Protein AF-A0A7S0M788-F1 (afdb_monomer_lite)

Radius of gyration: 26.78 Å; chains: 1; bounding box: 67×69×50 Å

Secondary structure (DSSP, 8-state):
---------TTT--SS-----------TT-----TT--TTTTSGGGGSSS-GGGG-BTTBPPPGGGG-S--S--------S----S--------PPP----------

Organism: NCBI:txid233186

Foldseek 3Di:
DPDDDDDPCVVVDDPDDDDDDDDWDFWPQNAAADPVGEAQRPVSCVVDPADSCCSPHPPGHHNPSRPTDPPDDDDDDDDDPDDDPDDDDDDDDDDPDDPPPPDDDDD

Sequence (107 aa):
MFLRRALDVTSHAKPGTNHLAVLVRPPDHYGKIPPTGGQGGDHNLAMDVTAQFLEGWDWIIPIADRSTGMWGDVSLRRTGPIRLSDPFAITYYDPPASSSSSSSSSS

pLDDT: mean 88.77, std 10.94, range [43.22, 96.19]

InterPro domains:
  IPR008979 Galactose-binding-like domain superfamily [SSF49785] (1-79)
  IPR043534 Exo-beta-D-glucosaminidase/Endo-beta-mannosidase [PTHR43536] (1-94)

Structure (mmCIF, N/CA/C/O backbone):
data_AF-A0A7S0M788-F1
#
_entry.id   AF-A0A7S0M788-F1
#
loop_
_atom_site.group_PDB
_atom_site.id
_atom_site.type_symbol
_atom_site.label_atom_id
_atom_site.label_alt_id
_atom_site.label_comp_id
_atom_site.label_asym_id
_atom_site.label_entity_id
_atom_site.label_seq_id
_atom_site.pdbx_PDB_ins_code
_atom_site.Cartn_x
_atom_site.Cartn_y
_atom_site.Cartn_z
_atom_site.occupancy
_atom_site.B_iso_or_equiv
_atom_site.auth_seq_id
_atom_site.auth_comp_id
_atom_site.auth_asym_id
_atom_site.auth_atom_id
_atom_site.pdbx_PDB_model_num
ATOM 1 N N . MET A 1 1 ? -0.279 2.937 -3.458 1.00 89.12 1 MET A N 1
ATOM 2 C CA . MET A 1 1 ? 0.814 2.307 -2.682 1.00 89.12 1 MET A CA 1
ATOM 3 C C . MET A 1 1 ? 1.226 3.107 -1.440 1.00 89.12 1 MET A C 1
ATOM 5 O O . MET A 1 1 ? 1.235 2.530 -0.365 1.00 89.12 1 MET A O 1
ATOM 9 N N . PHE A 1 2 ? 1.518 4.410 -1.538 1.00 92.94 2 PHE A N 1
ATOM 10 C CA . PHE A 1 2 ? 2.255 5.167 -0.498 1.00 92.94 2 PHE A CA 1
ATOM 11 C C . PHE A 1 2 ? 1.430 5.839 0.614 1.00 92.94 2 PHE A C 1
ATOM 13 O O . PHE A 1 2 ? 1.984 6.531 1.464 1.00 92.94 2 PHE A O 1
ATOM 20 N N . LEU A 1 3 ? 0.108 5.665 0.626 1.00 91.81 3 LEU A N 1
ATOM 21 C CA . LEU A 1 3 ? -0.755 6.272 1.639 1.00 91.81 3 LEU A CA 1
ATOM 22 C C . LEU A 1 3 ? -1.007 5.305 2.793 1.00 91.81 3 LEU A C 1
ATOM 24 O O . LEU A 1 3 ? -1.340 4.141 2.572 1.00 91.81 3 LEU A O 1
ATOM 28 N N . ARG A 1 4 ? -0.959 5.820 4.023 1.00 92.25 4 ARG A N 1
ATOM 29 C CA . ARG A 1 4 ? -1.553 5.145 5.181 1.00 92.25 4 ARG A CA 1
ATOM 30 C C . ARG A 1 4 ? -3.035 5.489 5.257 1.00 92.25 4 ARG A C 1
ATOM 32 O O . ARG A 1 4 ? -3.425 6.642 5.088 1.00 92.25 4 ARG A O 1
ATOM 39 N N . ARG A 1 5 ? -3.867 4.484 5.521 1.00 92.44 5 ARG A N 1
ATOM 40 C CA . ARG A 1 5 ? -5.309 4.651 5.722 1.00 92.44 5 ARG A CA 1
ATOM 41 C C . ARG A 1 5 ? -5.709 4.067 7.067 1.00 92.44 5 ARG A C 1
ATOM 43 O O 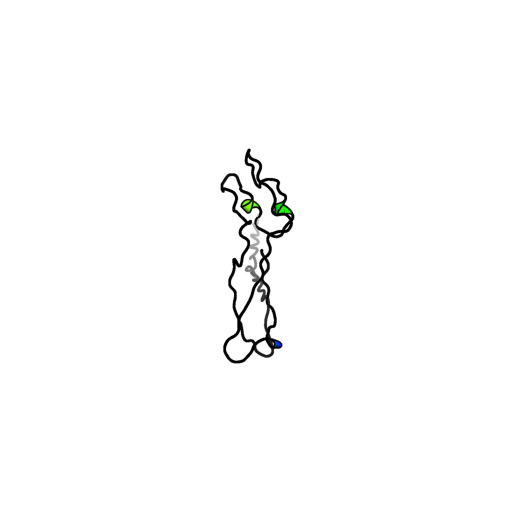. ARG A 1 5 ? -5.197 3.035 7.481 1.00 92.44 5 ARG A O 1
ATOM 50 N N . ALA A 1 6 ? -6.625 4.754 7.736 1.00 93.38 6 ALA A N 1
ATOM 51 C CA . ALA A 1 6 ? -7.279 4.284 8.944 1.00 93.38 6 ALA A CA 1
ATOM 52 C C . ALA A 1 6 ? -8.787 4.408 8.738 1.00 93.38 6 ALA A C 1
ATOM 54 O O . ALA A 1 6 ? -9.250 5.415 8.206 1.00 93.38 6 ALA A O 1
ATOM 55 N N . LEU A 1 7 ? -9.525 3.384 9.149 1.00 93.56 7 LEU A N 1
ATOM 56 C CA . LEU A 1 7 ? -10.977 3.308 9.032 1.00 93.56 7 LEU A CA 1
ATOM 57 C C . LEU A 1 7 ? -11.552 3.132 10.435 1.00 93.56 7 LEU A C 1
ATOM 59 O O . LEU A 1 7 ? -11.024 2.334 11.212 1.00 93.56 7 LEU A O 1
ATOM 63 N N . ASP A 1 8 ? -12.606 3.878 10.762 1.00 93.62 8 ASP A N 1
ATOM 64 C CA . ASP A 1 8 ? -13.386 3.596 11.963 1.00 93.62 8 ASP A CA 1
ATOM 65 C C . ASP A 1 8 ? -14.295 2.399 11.680 1.00 93.62 8 ASP A C 1
ATOM 67 O O . ASP A 1 8 ? -15.181 2.454 10.828 1.00 93.62 8 ASP A O 1
ATOM 71 N N . VAL A 1 9 ? -14.025 1.297 12.373 1.00 95.19 9 VAL A N 1
ATOM 72 C CA . VAL A 1 9 ? -14.756 0.033 12.241 1.00 95.19 9 VAL A CA 1
ATOM 73 C C . VAL A 1 9 ? -15.578 -0.286 13.490 1.00 95.19 9 VAL A C 1
ATOM 75 O O . VAL A 1 9 ? -16.049 -1.412 13.639 1.00 95.19 9 VAL A O 1
ATOM 78 N N . THR A 1 10 ? -15.766 0.682 14.397 1.00 94.06 10 THR A N 1
ATOM 79 C CA . THR A 1 10 ? -16.419 0.481 15.705 1.00 94.06 10 THR A CA 1
ATOM 80 C C . THR A 1 10 ? -17.819 -0.111 15.567 1.00 94.06 10 THR A C 1
ATOM 82 O O . THR A 1 10 ? -18.173 -1.029 16.300 1.00 94.06 10 THR A O 1
ATOM 85 N N . SER A 1 11 ? -18.599 0.356 14.590 1.00 95.94 11 SER A N 1
ATOM 86 C CA . SER A 1 11 ? -19.954 -0.139 14.308 1.00 95.94 11 SER A CA 1
ATOM 87 C C . SER A 1 11 ? -19.992 -1.539 13.681 1.00 95.94 11 SER A C 1
ATOM 89 O O . SER A 1 11 ? -21.040 -2.183 13.685 1.00 95.94 11 SER A O 1
ATOM 91 N N . HIS A 1 12 ? -18.872 -2.015 13.133 1.00 94.88 12 HIS A N 1
ATOM 92 C CA . HIS A 1 12 ? -18.769 -3.300 12.437 1.00 94.88 12 HIS A CA 1
ATOM 93 C C . HIS A 1 12 ? -18.136 -4.398 13.298 1.00 94.88 12 HIS A C 1
ATOM 95 O O . HIS A 1 12 ? -18.331 -5.583 13.020 1.00 94.88 12 HIS A O 1
ATOM 101 N N . ALA A 1 13 ? -17.385 -4.015 14.332 1.00 94.56 13 ALA A N 1
ATOM 102 C CA . ALA A 1 13 ? -16.734 -4.939 15.244 1.00 94.56 13 ALA A CA 1
ATOM 103 C C . ALA A 1 13 ? -17.759 -5.664 16.128 1.00 94.56 13 ALA A C 1
ATOM 105 O O . ALA A 1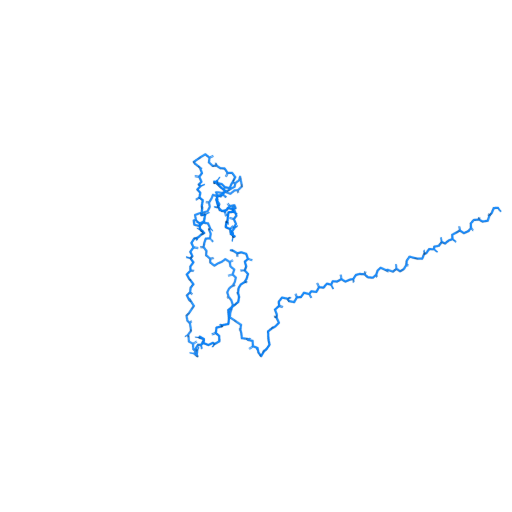 13 ? -18.633 -5.048 16.739 1.00 94.56 13 ALA A O 1
ATOM 106 N N . LYS A 1 14 ? -17.628 -6.987 16.229 1.00 95.62 14 LYS A N 1
ATOM 107 C CA . LYS A 1 14 ? -18.470 -7.841 17.079 1.00 95.62 14 LYS A CA 1
ATOM 108 C C . LYS A 1 14 ? -17.656 -8.430 18.233 1.00 95.62 14 LYS A C 1
ATOM 110 O O . LYS A 1 14 ? -16.452 -8.637 18.072 1.00 95.62 14 LYS A O 1
ATOM 115 N N . PRO A 1 15 ? -18.277 -8.750 19.382 1.00 95.44 15 PRO A N 1
ATOM 116 C CA . PRO A 1 15 ? -17.631 -9.579 20.394 1.00 95.44 15 PRO A CA 1
ATOM 117 C C . PRO A 1 15 ? -17.173 -10.922 19.801 1.00 95.44 15 PRO A C 1
ATOM 119 O O . PRO A 1 15 ? -17.907 -11.545 19.035 1.00 95.44 15 PRO A O 1
ATOM 122 N N . GLY A 1 16 ? -15.972 -11.374 20.168 1.00 95.44 16 GLY A N 1
ATOM 123 C CA . GLY A 1 16 ? -15.396 -12.630 19.680 1.00 95.44 16 GLY A CA 1
ATOM 124 C C . GLY A 1 16 ? -14.663 -12.496 18.341 1.00 95.44 16 GLY A C 1
ATOM 125 O O . GLY A 1 16 ? -13.932 -11.531 18.106 1.00 95.44 16 GLY A O 1
ATOM 126 N N . THR A 1 17 ? -14.811 -13.502 17.477 1.00 96.19 17 THR A N 1
ATOM 127 C CA . THR A 1 17 ? -14.062 -13.598 16.218 1.00 96.19 17 THR A CA 1
ATOM 128 C C . THR A 1 17 ? -14.631 -12.669 15.152 1.00 96.19 17 THR A C 1
ATOM 130 O O . THR A 1 17 ? -15.827 -12.673 14.868 1.00 96.19 17 THR A O 1
ATOM 133 N N . ASN A 1 18 ? -13.743 -11.905 14.520 1.00 96.12 18 ASN A N 1
ATOM 134 C CA . ASN A 1 18 ? -14.048 -11.058 13.373 1.00 96.12 18 ASN A CA 1
ATOM 135 C C . ASN A 1 18 ? -13.150 -11.471 12.203 1.00 96.12 18 ASN A C 1
ATOM 137 O O . ASN A 1 18 ? -12.007 -11.879 12.409 1.00 96.12 18 ASN A O 1
ATOM 141 N N . HIS A 1 19 ? -13.657 -11.333 10.980 1.00 96.06 19 HIS A N 1
ATOM 142 C CA . HIS A 1 19 ? -12.903 -11.600 9.759 1.00 96.06 19 HIS A CA 1
ATOM 143 C C . HIS A 1 19 ? -12.702 -10.296 8.987 1.00 96.06 19 HIS A C 1
ATOM 145 O O . HIS A 1 19 ? -13.654 -9.543 8.786 1.00 96.06 19 HIS A O 1
ATOM 151 N N . LEU A 1 20 ? -11.470 -10.043 8.547 1.00 94.00 20 LEU A N 1
ATOM 152 C CA . LEU A 1 20 ? -11.127 -8.933 7.663 1.00 94.00 20 LEU A CA 1
ATOM 153 C C . LEU A 1 20 ? -10.887 -9.485 6.258 1.00 94.00 20 LEU A C 1
ATOM 155 O O . LEU A 1 20 ? -10.022 -10.338 6.072 1.00 94.00 20 LEU A O 1
ATOM 159 N N . ALA A 1 21 ? -11.635 -8.981 5.280 1.00 95.44 21 ALA A N 1
ATOM 160 C CA . ALA A 1 21 ? -11.419 -9.270 3.868 1.00 95.44 21 ALA A CA 1
ATOM 161 C C . ALA A 1 21 ? -10.909 -8.011 3.160 1.00 95.44 21 ALA A C 1
ATOM 163 O O . ALA A 1 21 ? -11.447 -6.922 3.358 1.00 95.44 21 ALA A O 1
ATOM 164 N N . VAL A 1 22 ? -9.880 -8.168 2.327 1.00 94.12 22 VAL A N 1
ATOM 165 C CA . VAL A 1 22 ? -9.302 -7.087 1.521 1.00 94.12 22 VAL A CA 1
ATOM 166 C C . VAL A 1 22 ? -9.288 -7.537 0.067 1.00 94.12 22 VAL A C 1
ATOM 168 O O . VAL A 1 22 ? -8.626 -8.513 -0.275 1.00 94.12 22 VAL A O 1
ATOM 171 N N . LEU A 1 23 ? -10.021 -6.823 -0.787 1.00 94.69 23 LEU A N 1
ATOM 172 C CA . LEU A 1 23 ? -9.953 -7.005 -2.234 1.00 94.69 23 LEU A CA 1
ATOM 173 C C . LEU A 1 23 ? -8.855 -6.101 -2.791 1.00 94.69 23 LEU A C 1
ATOM 175 O O . LEU A 1 23 ? -8.962 -4.877 -2.715 1.00 94.69 23 LEU A O 1
ATOM 179 N N . VAL A 1 24 ? -7.822 -6.704 -3.372 1.00 93.12 24 VAL A N 1
ATOM 180 C CA . VAL A 1 24 ? -6.749 -5.973 -4.047 1.00 93.12 24 VAL A CA 1
ATOM 181 C C . VAL A 1 24 ? -6.947 -6.098 -5.554 1.00 93.12 24 VAL A C 1
ATOM 183 O O . VAL A 1 24 ? -7.144 -7.197 -6.067 1.00 93.12 24 VAL A O 1
ATOM 186 N N . ARG A 1 25 ? -6.930 -4.963 -6.255 1.00 91.88 25 ARG A N 1
ATOM 187 C CA . ARG A 1 25 ? -6.980 -4.893 -7.719 1.00 91.88 25 ARG A CA 1
ATOM 188 C C . ARG A 1 25 ? -5.609 -4.460 -8.249 1.00 91.88 25 ARG A C 1
ATOM 190 O O . ARG A 1 25 ? -4.933 -3.712 -7.536 1.00 91.88 25 ARG A O 1
ATOM 197 N N . PRO A 1 26 ? -5.205 -4.914 -9.447 1.00 89.38 26 PRO A N 1
ATOM 198 C CA . PRO A 1 26 ? -3.988 -4.424 -10.084 1.00 89.38 26 PRO A CA 1
ATOM 199 C C . PRO A 1 26 ? -4.077 -2.910 -10.359 1.00 89.38 26 PRO A C 1
ATOM 201 O O . PRO A 1 26 ? -5.181 -2.356 -10.330 1.00 89.38 26 PRO A O 1
ATOM 204 N N . PRO A 1 27 ? -2.940 -2.239 -10.622 1.00 92.06 27 PRO A N 1
ATOM 205 C CA . PRO A 1 27 ? -2.926 -0.860 -11.104 1.00 92.06 27 PRO A CA 1
ATOM 206 C C . PRO A 1 27 ? -3.728 -0.707 -12.405 1.00 92.06 27 PRO A C 1
ATOM 208 O O . PRO A 1 27 ? -3.777 -1.638 -13.215 1.00 92.06 27 PRO A O 1
ATOM 211 N N . ASP A 1 28 ? -4.333 0.464 -12.608 1.00 93.88 28 ASP A N 1
ATOM 212 C CA . ASP A 1 28 ? -5.160 0.742 -13.788 1.00 93.88 28 ASP A CA 1
ATOM 213 C C . ASP A 1 28 ? -4.299 0.801 -15.066 1.00 93.88 28 ASP A C 1
ATOM 215 O O . ASP A 1 28 ? -4.712 0.332 -16.129 1.00 93.88 28 ASP A O 1
ATOM 219 N N . HIS A 1 29 ? -3.061 1.285 -14.945 1.00 95.06 29 HIS A N 1
ATOM 220 C CA . HIS A 1 29 ? -2.067 1.410 -16.006 1.00 95.06 29 HIS A CA 1
ATOM 221 C C . HIS A 1 29 ? -0.879 0.470 -15.744 1.00 95.06 29 HIS A C 1
ATOM 223 O O . HIS A 1 29 ? 0.256 0.893 -15.580 1.00 95.06 29 HIS A O 1
ATOM 229 N N . TYR A 1 30 ? -1.106 -0.846 -15.715 1.00 91.56 30 TYR A N 1
ATOM 230 C CA . TYR A 1 30 ? -0.069 -1.840 -15.367 1.00 91.56 30 TYR A CA 1
ATOM 231 C C . TYR A 1 30 ? 1.127 -1.941 -16.345 1.00 91.56 30 TYR A C 1
ATOM 233 O O . TYR A 1 30 ? 2.120 -2.616 -16.036 1.00 91.56 30 TYR A O 1
ATOM 241 N N . GLY A 1 31 ? 1.011 -1.302 -17.513 1.00 91.50 31 GLY A N 1
ATOM 242 C CA . GLY A 1 31 ? 2.047 -1.179 -18.536 1.00 91.50 31 GLY A CA 1
ATOM 243 C C . GLY A 1 31 ? 2.521 -2.482 -19.166 1.00 91.50 31 GLY A C 1
ATOM 244 O O . GLY A 1 31 ? 2.056 -3.588 -18.856 1.00 91.50 31 GLY A O 1
ATOM 245 N N . LYS A 1 32 ? 3.444 -2.355 -20.113 1.00 90.69 32 LYS A N 1
ATOM 246 C CA . LYS A 1 32 ? 3.998 -3.462 -20.897 1.00 90.69 32 LYS A CA 1
ATOM 247 C C . LYS A 1 32 ? 5.493 -3.320 -21.041 1.00 90.69 32 LYS A C 1
ATOM 249 O O . LYS A 1 32 ? 6.053 -2.240 -21.115 1.00 90.69 32 LYS A O 1
ATOM 254 N N . ILE A 1 33 ? 6.130 -4.471 -21.170 1.00 87.62 33 ILE A N 1
ATOM 255 C CA . ILE A 1 33 ? 7.579 -4.570 -21.176 1.00 87.62 33 ILE A CA 1
ATOM 256 C C . ILE A 1 33 ? 7.986 -4.940 -22.586 1.00 87.62 33 ILE A C 1
ATOM 258 O O . ILE A 1 33 ? 7.641 -6.038 -23.036 1.00 87.62 33 ILE A O 1
ATOM 262 N N . PRO A 1 34 ? 8.660 -4.038 -23.313 1.00 84.12 34 PRO A N 1
ATOM 263 C CA . PRO A 1 34 ? 9.123 -4.339 -24.653 1.00 84.12 34 PRO A CA 1
ATOM 264 C C . PRO A 1 34 ? 10.036 -5.576 -24.641 1.00 84.12 34 PRO A C 1
ATOM 266 O O . PRO A 1 34 ? 10.833 -5.727 -23.713 1.00 84.12 34 PRO A O 1
ATOM 269 N N . PRO A 1 35 ? 9.995 -6.440 -25.672 1.00 84.25 35 PRO A N 1
ATOM 270 C CA . PRO A 1 35 ? 10.915 -7.577 -25.783 1.00 84.25 35 PRO A CA 1
ATOM 271 C C . PRO A 1 35 ? 12.394 -7.169 -25.766 1.00 84.25 35 PRO A C 1
ATOM 273 O O . PRO A 1 35 ? 13.250 -7.939 -25.346 1.00 84.25 35 PRO A O 1
ATOM 276 N N . THR A 1 36 ? 12.691 -5.944 -26.207 1.00 81.50 36 THR A N 1
ATOM 277 C CA . THR A 1 36 ? 14.025 -5.329 -26.168 1.00 81.50 36 THR A CA 1
ATOM 278 C C . THR A 1 36 ? 14.448 -4.876 -24.769 1.00 81.50 36 THR A C 1
ATOM 280 O O . THR A 1 36 ? 15.582 -4.440 -24.594 1.00 81.50 36 THR A O 1
ATOM 283 N N . GLY A 1 37 ? 13.553 -4.944 -23.781 1.00 75.69 37 GLY A N 1
ATOM 284 C CA . GLY A 1 37 ? 13.731 -4.330 -22.471 1.00 75.69 37 GLY A CA 1
ATOM 285 C C . GLY A 1 37 ? 13.661 -2.801 -22.522 1.00 75.69 37 GLY A C 1
ATOM 286 O O . GLY A 1 37 ? 13.281 -2.206 -23.534 1.00 75.69 37 GLY A O 1
ATOM 287 N N . GLY A 1 38 ? 14.011 -2.171 -21.401 1.00 79.62 38 GLY A N 1
ATOM 288 C CA . GLY A 1 38 ? 14.040 -0.718 -21.235 1.00 79.62 38 GLY A CA 1
ATOM 289 C C . GLY A 1 38 ? 13.975 -0.310 -19.762 1.00 79.62 38 GLY A C 1
ATOM 290 O O . GLY A 1 38 ? 13.548 -1.091 -18.913 1.00 79.62 38 GLY A O 1
ATOM 291 N N . GLN A 1 39 ? 14.398 0.917 -19.456 1.00 90.31 39 GLN A N 1
ATOM 292 C CA . GLN A 1 39 ? 14.212 1.516 -18.133 1.00 90.31 39 GLN A CA 1
ATOM 293 C C . GLN A 1 39 ? 12.732 1.888 -17.969 1.00 90.31 39 GLN A C 1
ATOM 295 O O . GLN A 1 39 ? 12.265 2.818 -18.616 1.00 90.31 39 GLN A O 1
ATOM 300 N N . GLY A 1 40 ? 11.986 1.144 -17.148 1.00 90.06 40 GLY A N 1
ATOM 301 C CA . GLY A 1 40 ? 10.588 1.457 -16.838 1.00 90.06 40 GLY A CA 1
ATOM 302 C C . GLY A 1 40 ? 9.564 0.970 -17.859 1.00 90.06 40 GLY A C 1
ATOM 303 O O . GLY A 1 40 ? 8.461 1.507 -17.876 1.00 90.06 40 GLY A O 1
ATOM 304 N N . GLY A 1 41 ? 9.920 -0.010 -18.698 1.00 91.38 41 GLY A N 1
ATOM 305 C CA . GLY A 1 41 ? 9.007 -0.597 -19.683 1.00 91.38 41 GLY A CA 1
ATOM 306 C C . GLY A 1 41 ? 8.442 0.439 -20.659 1.00 91.38 41 GLY A C 1
ATOM 307 O O . GLY A 1 41 ? 9.198 1.174 -21.299 1.00 91.38 41 GLY A O 1
ATOM 308 N N . ASP A 1 42 ? 7.120 0.492 -20.797 1.00 92.19 42 ASP A N 1
ATOM 309 C CA . ASP A 1 42 ? 6.417 1.465 -21.645 1.00 92.19 42 ASP A CA 1
ATOM 310 C C . ASP A 1 42 ? 6.021 2.748 -20.896 1.00 92.19 42 ASP A C 1
ATOM 312 O O . ASP A 1 42 ? 5.407 3.636 -21.485 1.00 92.19 42 ASP A O 1
ATOM 316 N N . HIS A 1 43 ? 6.437 2.872 -19.630 1.00 92.06 43 HIS A N 1
ATOM 317 C CA . HIS A 1 43 ? 6.198 4.004 -18.733 1.00 92.06 43 HIS A CA 1
ATOM 318 C C . HIS A 1 43 ? 4.728 4.230 -18.352 1.00 92.06 43 HIS A C 1
ATOM 320 O O . HIS A 1 43 ? 4.432 5.215 -17.669 1.00 92.06 43 HIS A O 1
ATOM 326 N N . ASN A 1 44 ? 3.803 3.340 -18.717 1.00 94.44 44 ASN A N 1
ATOM 327 C CA . ASN A 1 44 ? 2.394 3.516 -18.364 1.00 94.44 44 ASN A CA 1
ATOM 328 C C . ASN A 1 44 ? 2.158 3.409 -16.855 1.00 94.44 44 ASN A C 1
ATOM 330 O O . ASN A 1 44 ? 1.354 4.171 -16.320 1.00 94.44 44 AS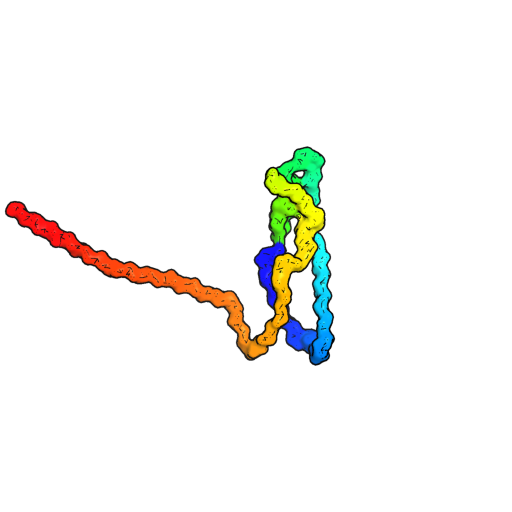N A O 1
ATOM 334 N N . LEU A 1 45 ? 2.915 2.571 -16.139 1.00 94.44 45 LEU A N 1
ATOM 335 C CA . LEU A 1 45 ? 2.806 2.460 -14.680 1.00 94.44 45 LEU A CA 1
ATOM 336 C C . LEU A 1 45 ? 3.112 3.771 -13.949 1.00 94.44 45 LEU A C 1
ATOM 338 O O . LEU A 1 45 ? 2.656 3.958 -12.822 1.00 94.44 45 LEU A O 1
ATOM 342 N N . ALA A 1 46 ? 3.823 4.711 -14.582 1.00 93.81 46 ALA A N 1
ATOM 343 C CA . ALA A 1 46 ? 4.087 6.033 -14.015 1.00 93.81 46 ALA A CA 1
ATOM 344 C C . ALA A 1 46 ? 2.828 6.917 -13.898 1.00 93.81 46 ALA A C 1
ATOM 346 O O . ALA A 1 46 ? 2.866 7.943 -13.220 1.00 93.81 46 ALA A O 1
ATOM 347 N N . MET A 1 47 ? 1.716 6.535 -14.535 1.00 95.69 47 MET A N 1
ATOM 348 C CA . MET A 1 47 ? 0.424 7.214 -14.393 1.00 95.69 47 MET A CA 1
ATOM 349 C C . MET A 1 47 ? -0.282 6.860 -13.073 1.00 95.69 47 MET A C 1
ATOM 351 O O . MET A 1 47 ? -1.167 7.596 -12.634 1.00 95.69 47 MET A O 1
ATOM 355 N N . ASP A 1 48 ? 0.126 5.770 -12.414 1.00 94.75 48 ASP A N 1
ATOM 356 C CA . ASP A 1 48 ? -0.456 5.291 -11.162 1.00 94.75 48 ASP A CA 1
ATOM 357 C C . ASP A 1 48 ? 0.411 5.630 -9.938 1.00 94.75 48 ASP A C 1
ATOM 359 O O . ASP A 1 48 ? 1.631 5.767 -9.999 1.00 94.75 48 ASP A O 1
ATOM 363 N N . VAL A 1 49 ? -0.209 5.686 -8.752 1.00 93.25 49 VAL A N 1
ATOM 364 C CA . VAL A 1 49 ? 0.502 5.910 -7.474 1.00 93.25 49 VAL A CA 1
ATOM 365 C C . VAL A 1 49 ? 1.083 4.593 -6.936 1.00 93.25 49 VAL A C 1
ATOM 367 O O . VAL A 1 49 ? 0.625 4.037 -5.920 1.00 93.25 49 VAL A O 1
ATOM 370 N N . THR A 1 50 ? 2.097 4.087 -7.632 1.00 92.69 50 THR A N 1
ATOM 371 C CA . THR A 1 50 ? 2.820 2.838 -7.349 1.00 92.69 50 THR A CA 1
ATOM 372 C C . THR A 1 50 ? 4.320 2.975 -7.641 1.00 92.69 50 THR A C 1
ATOM 374 O O . THR A 1 50 ? 4.788 4.032 -8.058 1.00 92.69 50 THR A O 1
ATOM 377 N N . ALA A 1 51 ? 5.110 1.941 -7.353 1.00 93.75 51 ALA A N 1
ATOM 378 C CA . ALA A 1 51 ? 6.542 1.953 -7.625 1.00 93.75 51 ALA A CA 1
ATOM 379 C C . ALA A 1 51 ? 6.814 1.697 -9.118 1.00 93.75 51 ALA A C 1
ATOM 381 O O . ALA A 1 51 ? 6.611 0.594 -9.617 1.00 93.75 51 ALA A O 1
ATOM 382 N N . GLN A 1 52 ? 7.313 2.712 -9.827 1.00 93.25 52 GLN A N 1
ATOM 383 C CA . GLN A 1 52 ? 7.516 2.661 -11.281 1.00 93.25 52 GLN A CA 1
ATOM 384 C C . GLN A 1 52 ? 8.502 1.570 -11.729 1.00 93.25 52 GLN A C 1
ATOM 386 O O . GLN A 1 52 ? 8.299 0.941 -12.764 1.00 93.25 52 GLN A O 1
ATOM 391 N N . PHE A 1 53 ? 9.543 1.290 -10.936 1.00 93.12 53 PHE A N 1
ATOM 392 C CA . PHE A 1 53 ? 10.558 0.286 -11.285 1.00 93.12 53 PHE A CA 1
ATOM 393 C C . PHE A 1 53 ? 10.005 -1.147 -11.383 1.00 93.12 53 PHE A C 1
ATOM 395 O O . PHE A 1 53 ? 10.717 -2.051 -11.809 1.00 93.12 53 PHE A O 1
ATOM 402 N N . LEU A 1 54 ? 8.748 -1.386 -10.991 1.00 93.50 54 LEU A N 1
ATOM 403 C CA . LEU A 1 54 ? 8.102 -2.697 -11.079 1.00 93.50 54 LEU A CA 1
ATOM 404 C C . LEU A 1 54 ? 7.839 -3.145 -12.527 1.00 93.50 54 LEU A C 1
ATOM 406 O O . LEU A 1 54 ? 7.644 -4.338 -12.766 1.00 93.50 54 LEU A O 1
ATOM 410 N N . GLU A 1 55 ? 7.884 -2.223 -13.491 1.00 93.94 55 GLU A N 1
ATOM 411 C CA . GLU A 1 55 ? 7.981 -2.535 -14.925 1.00 93.94 55 GLU A CA 1
ATOM 412 C C . GLU A 1 55 ? 9.394 -2.956 -15.377 1.00 93.94 55 GLU A C 1
ATOM 414 O O . GLU A 1 55 ? 9.587 -3.314 -16.536 1.00 93.94 55 GLU A O 1
ATOM 419 N N . GLY A 1 56 ? 10.367 -2.984 -14.467 1.00 92.56 56 GLY A N 1
ATOM 420 C CA . GLY A 1 56 ? 11.773 -3.258 -14.744 1.00 92.56 56 GLY A CA 1
ATOM 421 C C . GLY A 1 56 ? 12.605 -1.981 -14.827 1.00 92.56 56 GLY A C 1
ATOM 422 O O . GLY A 1 56 ? 12.102 -0.891 -15.101 1.00 92.56 56 GLY A O 1
ATOM 423 N N . TRP A 1 57 ? 13.900 -2.119 -14.572 1.00 92.56 57 TRP A N 1
ATOM 424 C CA . TRP A 1 57 ? 14.885 -1.048 -14.694 1.00 92.56 57 TRP A CA 1
ATOM 425 C C . TRP A 1 57 ? 16.250 -1.636 -15.076 1.00 92.56 57 TRP A C 1
ATOM 427 O O . TRP A 1 57 ? 16.398 -2.853 -15.157 1.00 92.56 57 TRP A O 1
ATOM 437 N N . ASP A 1 58 ? 17.268 -0.805 -15.300 1.00 91.12 58 ASP A N 1
ATOM 438 C CA . ASP A 1 58 ? 18.619 -1.301 -15.625 1.00 91.12 58 ASP A CA 1
ATOM 439 C C . ASP A 1 58 ? 19.248 -2.180 -14.516 1.00 91.12 58 ASP A C 1
ATOM 441 O O . ASP A 1 58 ? 20.140 -2.979 -14.798 1.00 91.12 58 ASP A O 1
ATOM 445 N N . TRP A 1 59 ? 18.741 -2.091 -13.282 1.00 91.94 59 TRP A N 1
ATOM 446 C CA . TRP A 1 59 ? 19.176 -2.867 -12.117 1.00 91.94 59 TRP A CA 1
ATOM 447 C C . TRP A 1 59 ? 18.159 -3.909 -11.613 1.00 91.94 59 TRP A C 1
ATOM 449 O O . TRP A 1 59 ? 18.435 -4.583 -10.619 1.00 91.94 59 TRP A O 1
ATOM 459 N N . ILE A 1 60 ? 16.992 -4.077 -12.251 1.00 92.19 60 ILE A N 1
ATOM 460 C CA . ILE A 1 60 ? 15.982 -5.059 -11.815 1.00 92.19 60 ILE A CA 1
ATOM 461 C C . ILE A 1 60 ? 15.153 -5.596 -12.978 1.00 92.19 60 ILE A C 1
ATOM 463 O O . ILE A 1 60 ? 14.719 -4.856 -13.860 1.00 92.19 60 ILE A O 1
ATOM 467 N N . ILE A 1 61 ? 14.870 -6.898 -12.942 1.00 91.88 61 ILE A N 1
ATOM 468 C CA . ILE A 1 61 ? 13.886 -7.475 -13.850 1.00 91.88 61 ILE A CA 1
ATOM 469 C C . ILE A 1 61 ? 12.476 -6.999 -13.483 1.00 91.88 61 ILE A C 1
ATOM 471 O O . ILE A 1 61 ? 12.188 -6.698 -12.323 1.00 91.88 61 ILE A O 1
ATOM 475 N N . PRO A 1 62 ? 11.556 -6.980 -14.442 1.00 91.94 62 PRO A N 1
ATOM 476 C CA . PRO A 1 62 ? 10.187 -6.636 -14.131 1.00 91.94 62 PRO A CA 1
ATOM 477 C C . PRO A 1 62 ? 9.504 -7.619 -13.191 1.00 91.94 62 PRO A C 1
ATOM 4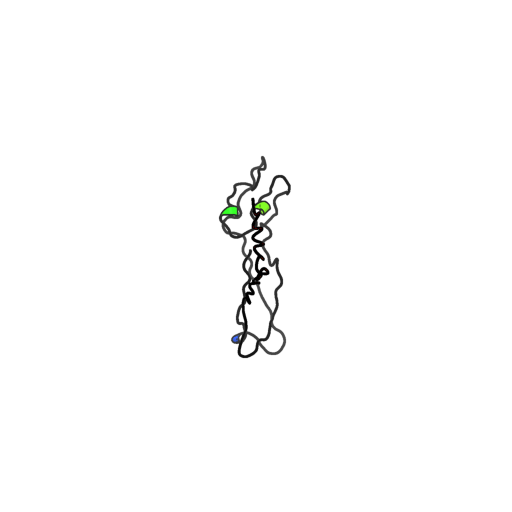79 O O . PRO A 1 62 ? 9.713 -8.830 -13.271 1.00 91.94 62 PRO A O 1
ATOM 482 N N . ILE A 1 63 ? 8.611 -7.094 -12.356 1.00 91.81 63 ILE A N 1
ATOM 483 C CA . ILE A 1 63 ? 7.865 -7.880 -11.377 1.00 91.81 63 ILE A CA 1
ATOM 484 C C . ILE A 1 63 ? 6.454 -8.137 -11.904 1.00 91.81 63 ILE A C 1
ATOM 486 O O . ILE A 1 63 ? 5.735 -7.203 -12.283 1.00 91.81 63 ILE A O 1
ATOM 490 N N . ALA A 1 64 ? 6.059 -9.412 -11.931 1.00 87.75 64 ALA A N 1
ATOM 491 C CA . ALA A 1 64 ? 4.701 -9.819 -12.276 1.00 87.75 64 ALA A CA 1
ATOM 492 C C . ALA A 1 64 ? 3.681 -9.164 -11.328 1.00 87.75 64 ALA A C 1
ATOM 494 O O . ALA A 1 64 ? 3.966 -8.935 -10.152 1.00 87.75 64 ALA A O 1
ATOM 495 N N . ASP A 1 65 ? 2.515 -8.800 -11.863 1.00 88.62 65 ASP A N 1
ATOM 496 C CA . ASP A 1 65 ? 1.424 -8.121 -11.147 1.00 88.62 65 ASP A CA 1
ATOM 497 C C . ASP A 1 65 ? 1.813 -6.830 -10.408 1.00 88.62 65 ASP A C 1
ATOM 499 O O . ASP A 1 65 ? 1.059 -6.345 -9.565 1.00 88.62 65 ASP A O 1
ATOM 503 N N . ARG A 1 66 ? 2.979 -6.246 -10.714 1.00 92.00 66 ARG A N 1
ATOM 504 C CA . ARG A 1 66 ? 3.460 -4.977 -10.142 1.00 92.00 66 ARG A CA 1
ATOM 505 C C . ARG A 1 66 ? 3.345 -4.938 -8.616 1.00 92.00 66 ARG A C 1
ATOM 507 O O . ARG A 1 66 ? 2.898 -3.945 -8.046 1.00 92.00 66 ARG A O 1
ATOM 514 N N . SER A 1 67 ? 3.734 -6.031 -7.956 1.00 89.25 67 SER A N 1
ATOM 515 C CA . SER A 1 67 ? 3.717 -6.151 -6.489 1.00 89.25 67 SER A CA 1
ATOM 516 C C . SER A 1 67 ? 2.365 -5.787 -5.856 1.00 89.25 67 SER A C 1
ATOM 518 O O . SER A 1 67 ? 2.305 -5.185 -4.781 1.00 89.25 67 SER A O 1
ATOM 520 N N . THR A 1 68 ? 1.267 -6.139 -6.528 1.00 90.12 68 THR A N 1
ATOM 521 C CA . THR A 1 68 ? -0.093 -5.912 -6.034 1.00 90.12 68 THR A CA 1
ATOM 522 C C . THR A 1 68 ? -0.331 -6.711 -4.751 1.00 90.12 68 THR A C 1
ATOM 524 O O . THR A 1 68 ? -0.292 -7.938 -4.752 1.00 90.12 68 THR A O 1
ATOM 527 N N . GLY A 1 69 ? -0.597 -6.026 -3.637 1.00 90.88 69 GLY A N 1
ATOM 528 C CA . GLY A 1 69 ? -0.857 -6.681 -2.356 1.00 90.88 69 GLY A CA 1
ATOM 529 C C . GLY A 1 69 ? -0.844 -5.732 -1.160 1.00 90.88 69 GLY A C 1
ATOM 530 O O . GLY A 1 69 ? -0.729 -4.511 -1.297 1.00 90.88 69 GLY A O 1
ATOM 531 N N . MET A 1 70 ? -0.959 -6.308 0.039 1.00 91.62 70 MET A N 1
ATOM 532 C CA . MET A 1 70 ? -0.719 -5.594 1.294 1.00 91.62 70 MET A CA 1
ATOM 533 C C . MET A 1 70 ? 0.781 -5.607 1.585 1.00 91.62 70 MET A C 1
ATOM 535 O O . MET A 1 70 ? 1.340 -6.652 1.900 1.00 91.62 70 MET A O 1
ATOM 539 N N . TRP A 1 71 ? 1.431 -4.453 1.459 1.00 90.81 71 TRP A N 1
ATOM 540 C CA . TRP A 1 71 ? 2.889 -4.335 1.592 1.00 90.81 71 TRP A CA 1
ATOM 541 C C . TRP A 1 71 ? 3.339 -3.666 2.902 1.00 90.81 71 TRP A C 1
ATOM 543 O O . TRP A 1 71 ? 4.532 -3.578 3.170 1.00 90.81 71 TRP A O 1
ATOM 553 N N . GLY A 1 72 ? 2.394 -3.182 3.711 1.00 91.88 72 GLY A N 1
ATOM 554 C CA . GLY A 1 72 ? 2.656 -2.560 5.007 1.00 91.88 72 GLY A CA 1
ATOM 555 C C . GLY A 1 72 ? 1.784 -3.154 6.108 1.00 91.88 72 GLY A C 1
ATOM 556 O O . GLY A 1 72 ? 0.849 -3.909 5.837 1.00 91.88 72 GLY A O 1
ATOM 557 N N . ASP A 1 73 ? 2.086 -2.781 7.350 1.00 94.38 73 ASP A N 1
ATOM 558 C CA . ASP A 1 73 ? 1.407 -3.327 8.522 1.00 94.38 73 ASP A CA 1
ATOM 559 C C . ASP A 1 73 ? -0.082 -2.979 8.571 1.00 94.38 73 ASP A C 1
ATOM 561 O O . ASP A 1 73 ? -0.502 -1.837 8.351 1.00 94.38 73 ASP A O 1
ATOM 565 N N . VAL A 1 74 ? -0.873 -3.971 8.973 1.00 94.94 74 VAL A N 1
ATOM 566 C CA . VAL A 1 74 ? -2.289 -3.821 9.298 1.00 94.94 74 VAL A CA 1
ATOM 567 C C . VAL A 1 74 ? -2.442 -3.990 10.804 1.00 94.94 74 VAL A C 1
ATOM 569 O O . VAL A 1 74 ? -2.086 -5.025 11.361 1.00 94.94 74 VAL A O 1
ATOM 572 N N . SER A 1 75 ? -2.974 -2.969 11.478 1.00 95.06 75 SER A N 1
ATOM 573 C CA . SER A 1 75 ? -3.190 -2.998 12.928 1.00 95.06 75 SER A CA 1
ATOM 574 C C . SER A 1 75 ? -4.603 -2.565 13.293 1.00 95.06 75 SER A C 1
ATOM 576 O O . SER A 1 75 ? -5.170 -1.654 12.688 1.00 95.06 75 SER A O 1
ATOM 578 N N . LEU A 1 76 ? -5.157 -3.210 14.320 1.00 94.56 76 LEU A N 1
ATOM 579 C CA . LEU A 1 76 ? -6.392 -2.792 14.969 1.00 94.56 76 LEU A CA 1
ATOM 580 C C . LEU A 1 76 ? -6.035 -2.051 16.257 1.00 94.56 76 LEU A C 1
ATOM 582 O O . LEU A 1 76 ? -5.282 -2.561 17.086 1.00 94.56 76 LEU A O 1
ATOM 586 N N . ARG A 1 77 ? -6.567 -0.840 16.432 1.00 94.06 77 ARG A N 1
ATOM 587 C CA . ARG A 1 77 ? -6.300 -0.008 17.611 1.00 94.06 77 ARG A CA 1
ATOM 588 C C . ARG A 1 77 ? -7.618 0.407 18.240 1.00 94.06 77 ARG A C 1
ATOM 590 O O . ARG A 1 77 ? -8.476 0.961 17.563 1.00 94.06 77 ARG A O 1
ATOM 597 N N . ARG A 1 78 ? -7.755 0.172 19.544 1.00 93.75 78 ARG A N 1
ATOM 598 C CA . ARG A 1 78 ? -8.843 0.730 20.347 1.00 93.75 78 ARG A CA 1
ATOM 599 C C . ARG A 1 78 ? -8.411 2.100 20.856 1.00 93.75 78 ARG A C 1
ATOM 601 O O . ARG A 1 78 ? -7.367 2.209 21.496 1.00 93.75 78 ARG A O 1
ATOM 608 N N . THR A 1 79 ? -9.200 3.128 20.579 1.00 94.06 79 THR A N 1
ATOM 609 C CA . THR A 1 79 ? -8.968 4.488 21.080 1.00 94.06 79 THR A CA 1
ATOM 610 C C . THR A 1 79 ? -10.009 4.862 22.129 1.00 94.06 79 THR A C 1
ATOM 612 O O . THR A 1 79 ? -11.049 4.214 22.250 1.00 94.06 79 THR A O 1
ATOM 615 N N . GLY A 1 80 ? -9.707 5.896 22.913 1.00 91.50 80 GLY A N 1
ATOM 616 C CA . GLY A 1 80 ? -10.691 6.551 23.770 1.00 91.50 80 GLY A CA 1
ATOM 617 C C . GLY A 1 80 ? -11.547 7.557 22.985 1.00 91.50 80 GLY A C 1
ATOM 618 O O . GLY A 1 80 ? -11.590 7.496 21.755 1.00 91.50 80 GLY A O 1
ATOM 619 N N . PRO A 1 81 ? -12.169 8.525 23.681 1.00 90.88 81 PRO A N 1
ATOM 620 C CA . PRO A 1 81 ? -12.981 9.575 23.057 1.00 90.88 81 PRO A CA 1
ATOM 621 C C . PRO A 1 81 ? -12.210 10.467 22.074 1.00 90.88 81 PRO A C 1
ATOM 623 O O . PRO A 1 81 ? -12.815 11.144 21.252 1.00 90.88 81 PRO A O 1
ATOM 626 N N . ILE A 1 82 ? -10.876 10.495 22.178 1.00 91.25 82 ILE A N 1
ATOM 627 C CA . ILE A 1 82 ? -9.995 11.340 21.372 1.00 91.25 82 ILE A CA 1
ATOM 628 C C . ILE A 1 82 ? -8.871 10.483 20.782 1.00 91.25 82 ILE A C 1
ATOM 630 O O . ILE A 1 82 ? -8.295 9.626 21.458 1.00 91.25 82 ILE A O 1
ATOM 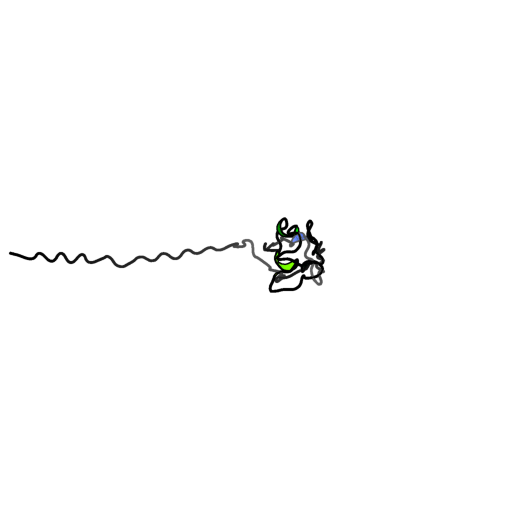634 N N . ARG A 1 83 ? -8.532 10.760 19.520 1.00 91.50 83 ARG A N 1
ATOM 635 C CA . ARG A 1 83 ? -7.368 10.220 18.812 1.00 91.50 83 ARG A CA 1
ATOM 636 C C . ARG A 1 83 ? -6.511 11.381 18.309 1.00 91.50 83 ARG A C 1
ATOM 638 O O . ARG A 1 83 ? -6.996 12.198 17.538 1.00 91.50 83 ARG A O 1
ATOM 645 N N . LEU A 1 84 ? -5.236 11.411 18.697 1.00 91.50 84 LEU A N 1
ATOM 646 C CA . LEU A 1 84 ? -4.250 12.318 18.108 1.00 91.50 84 LEU A CA 1
ATOM 647 C C . LEU A 1 84 ? -3.696 11.694 16.818 1.00 91.50 84 LEU A C 1
ATOM 649 O O . LEU A 1 84 ? -3.230 10.551 16.836 1.00 91.50 84 LEU A O 1
ATOM 653 N N . SER A 1 85 ? -3.763 12.421 15.706 1.00 91.81 85 SER A N 1
ATOM 654 C CA . SER A 1 85 ? -3.212 12.021 14.407 1.00 91.81 85 SER A CA 1
ATOM 655 C C . SER A 1 85 ? -2.128 12.996 13.964 1.00 91.81 85 SER A C 1
ATOM 657 O O . SER A 1 85 ? -2.236 14.188 14.226 1.00 91.81 85 SER A O 1
ATOM 659 N N . ASP A 1 86 ? -1.101 12.458 13.306 1.00 92.50 86 ASP A N 1
ATOM 660 C CA . ASP A 1 86 ? -0.045 13.222 12.633 1.00 92.50 86 ASP A CA 1
ATOM 661 C C . ASP A 1 86 ? 0.645 14.279 13.523 1.00 92.50 86 ASP A C 1
ATOM 663 O O . ASP A 1 86 ? 0.711 15.453 13.155 1.00 92.50 86 ASP A O 1
ATOM 667 N N . PRO A 1 87 ? 1.159 13.894 14.715 1.00 93.94 87 PRO A N 1
ATOM 668 C CA . PRO A 1 87 ? 1.883 14.830 15.562 1.00 93.94 87 PRO A CA 1
ATOM 669 C C . PRO A 1 87 ? 3.125 15.336 14.828 1.00 93.94 87 PRO A C 1
ATOM 671 O O . PRO A 1 87 ? 3.904 14.556 14.276 1.00 93.94 87 PRO A O 1
ATOM 674 N N . PHE A 1 88 ? 3.318 16.647 14.856 1.00 95.94 88 PHE A N 1
ATOM 675 C CA . PHE A 1 88 ? 4.420 17.317 14.188 1.00 95.94 88 PHE A CA 1
ATOM 676 C C . PHE A 1 88 ? 5.185 18.166 15.198 1.00 95.94 88 PHE A C 1
ATOM 678 O O . PHE A 1 88 ? 4.587 18.917 15.967 1.00 95.94 88 PHE A O 1
ATOM 685 N N . ALA A 1 89 ? 6.508 18.023 15.206 1.00 95.19 89 ALA A N 1
ATOM 686 C CA . ALA A 1 89 ? 7.403 18.775 16.069 1.00 95.19 89 ALA A CA 1
ATOM 687 C C . ALA A 1 89 ? 8.442 19.491 15.206 1.00 95.19 89 ALA A C 1
ATOM 689 O O . ALA A 1 89 ? 9.022 18.892 14.301 1.00 95.19 89 ALA A O 1
ATOM 690 N N . ILE A 1 90 ? 8.681 20.764 15.512 1.00 95.75 90 ILE A N 1
ATOM 691 C CA . ILE A 1 90 ? 9.738 21.572 14.905 1.00 95.75 90 ILE A CA 1
ATOM 692 C C . ILE A 1 90 ? 10.735 21.911 16.006 1.00 95.75 90 ILE A C 1
ATOM 694 O O . ILE A 1 90 ? 10.346 22.347 17.089 1.00 95.75 90 ILE A O 1
ATOM 698 N N . THR A 1 91 ? 12.019 21.723 15.729 1.00 95.00 91 THR A N 1
ATOM 699 C CA . THR A 1 91 ? 13.102 22.163 16.609 1.00 95.00 91 THR A CA 1
ATOM 700 C C . THR A 1 91 ? 13.625 23.515 16.154 1.00 95.00 91 THR A C 1
ATOM 702 O O . THR A 1 91 ? 13.960 23.684 14.982 1.00 95.00 91 THR A O 1
ATOM 705 N N . TYR A 1 92 ? 13.751 24.447 17.094 1.00 93.19 92 TYR A N 1
ATOM 706 C CA . TYR A 1 92 ? 14.407 25.732 16.879 1.00 93.19 92 TYR A CA 1
ATOM 707 C C . TYR A 1 92 ? 15.745 25.740 17.611 1.00 93.19 92 TYR A C 1
ATOM 709 O O . TYR A 1 92 ? 15.846 25.250 18.735 1.00 93.19 92 TYR A O 1
ATOM 717 N N . TYR A 1 93 ? 16.766 26.285 16.957 1.00 93.12 93 TYR A N 1
ATOM 718 C CA . TYR A 1 93 ? 18.068 26.538 17.556 1.00 93.12 93 TYR A CA 1
ATOM 719 C C . TYR A 1 93 ? 18.217 28.042 17.766 1.00 93.12 93 TYR A C 1
ATOM 721 O O . TYR A 1 93 ? 18.076 28.800 16.807 1.00 93.12 93 TYR A O 1
ATOM 729 N N . ASP A 1 94 ? 18.484 28.451 19.005 1.00 90.38 94 ASP A N 1
ATOM 730 C CA . ASP A 1 94 ? 18.805 29.836 19.346 1.00 90.38 94 ASP A CA 1
ATOM 731 C C . ASP A 1 94 ? 20.331 29.959 19.510 1.00 90.38 94 ASP A C 1
ATOM 733 O O . ASP A 1 94 ? 20.879 29.468 20.507 1.00 90.38 94 ASP A O 1
ATOM 737 N N . PRO A 1 95 ? 21.058 30.489 18.506 1.00 85.94 95 PRO A N 1
ATOM 738 C CA . PRO A 1 95 ? 22.502 30.628 18.600 1.00 85.94 95 PRO A CA 1
ATOM 739 C C . PRO A 1 95 ? 22.888 31.659 19.672 1.00 85.94 95 PRO A C 1
ATOM 741 O O . PRO A 1 95 ? 22.226 32.686 19.816 1.00 85.94 95 PRO A O 1
ATOM 744 N N . PRO A 1 96 ? 24.003 31.448 20.395 1.00 83.56 96 PRO A N 1
ATOM 745 C CA . PRO A 1 96 ? 24.508 32.439 21.337 1.00 83.56 96 PRO A CA 1
ATOM 746 C C . PRO A 1 96 ? 24.846 33.758 20.624 1.00 83.56 96 PRO A C 1
ATOM 748 O O . PRO A 1 96 ? 25.370 33.760 19.508 1.00 83.56 96 PRO A O 1
ATOM 751 N N . ALA A 1 97 ? 24.566 34.884 21.288 1.00 79.81 97 ALA A N 1
ATOM 752 C CA . ALA A 1 97 ? 24.830 36.215 20.751 1.00 79.81 97 ALA A CA 1
ATOM 753 C C . ALA A 1 97 ? 26.310 36.381 20.365 1.00 79.81 97 ALA A C 1
ATOM 755 O O . ALA A 1 97 ? 27.208 36.114 21.168 1.00 79.81 97 ALA A O 1
ATOM 756 N N . SER A 1 98 ? 26.573 36.859 19.145 1.00 74.38 98 SER A N 1
ATOM 757 C CA . SER A 1 98 ? 27.925 37.206 18.712 1.00 74.38 98 SER A CA 1
ATOM 758 C C . SER A 1 98 ? 28.440 38.374 19.551 1.00 74.38 98 SER A C 1
ATOM 760 O O . SER A 1 98 ? 27.952 39.498 19.419 1.00 74.38 98 SER A O 1
ATOM 762 N N . SER A 1 99 ? 29.442 38.139 20.396 1.00 65.75 99 SER A N 1
ATOM 763 C CA . SER A 1 99 ? 30.208 39.224 21.001 1.00 65.75 99 SER A CA 1
ATOM 764 C C . SER A 1 99 ? 31.003 39.924 19.897 1.00 65.75 99 SER A C 1
ATOM 766 O O . SER A 1 99 ? 32.042 39.430 19.460 1.00 65.75 99 SER A O 1
ATOM 768 N N . SER A 1 100 ? 30.517 41.063 19.410 1.00 60.75 100 SER A N 1
ATOM 769 C CA . SER A 1 100 ? 31.302 41.954 18.561 1.00 60.75 100 SER A CA 1
ATOM 770 C C . SER A 1 100 ? 32.413 42.575 19.410 1.00 60.75 100 SER A C 1
ATOM 772 O O . SER A 1 100 ? 32.173 43.520 20.158 1.00 60.75 100 SER A O 1
ATOM 774 N N . SER A 1 101 ? 33.626 42.032 19.334 1.00 59.91 101 SER A N 1
ATOM 775 C CA . SER A 1 101 ? 34.820 42.680 19.875 1.00 59.91 101 SER A CA 1
ATOM 776 C C . SER A 1 101 ? 35.257 43.785 18.914 1.00 59.91 101 SER A C 1
ATOM 778 O O . SER A 1 101 ? 35.933 43.526 17.920 1.00 59.91 101 SER A O 1
ATOM 780 N N . SER A 1 102 ? 34.848 45.021 19.185 1.00 57.12 102 SER A N 1
ATOM 781 C CA . SER A 1 102 ? 35.380 46.217 18.532 1.00 57.12 102 SER A CA 1
ATOM 782 C C . SER A 1 102 ? 36.791 46.483 19.063 1.00 57.12 102 SER A C 1
ATOM 784 O O . SER A 1 102 ? 36.972 47.043 20.140 1.00 57.12 102 SER A O 1
ATOM 786 N N . SER A 1 103 ? 37.812 46.066 18.319 1.00 57.62 103 SER A N 1
ATOM 787 C CA . SER A 1 103 ? 39.194 46.482 18.560 1.00 57.62 103 SER A CA 1
ATOM 788 C C . SER A 1 103 ? 39.397 47.890 18.000 1.00 57.62 103 SER A C 1
ATOM 790 O O . SER A 1 103 ? 39.572 48.070 16.797 1.00 57.62 103 SER A O 1
ATOM 792 N N . SER A 1 104 ? 39.351 48.900 18.866 1.00 53.47 104 SER A N 1
ATOM 793 C CA . SER A 1 104 ? 39.821 50.251 18.557 1.00 53.47 104 SER A CA 1
ATOM 794 C C . SER A 1 104 ? 41.352 50.266 18.581 1.00 53.47 104 SER A C 1
ATOM 796 O O . SER A 1 104 ? 41.956 50.211 19.650 1.00 53.47 104 SER A O 1
ATOM 798 N N . SER A 1 105 ? 41.982 50.312 17.409 1.00 53.66 105 SER A N 1
ATOM 799 C CA . SER A 1 105 ? 43.411 50.601 17.268 1.00 53.66 105 SER A 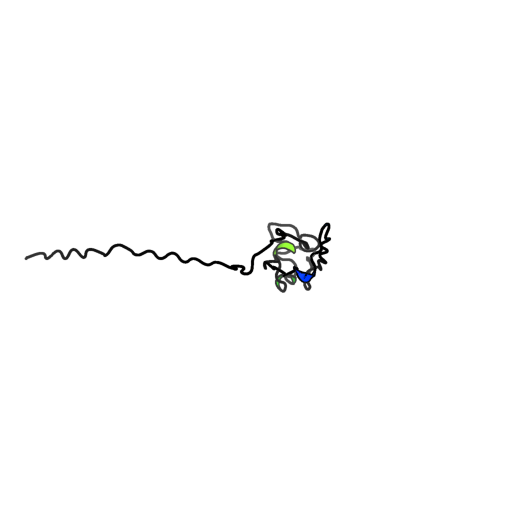CA 1
ATOM 800 C C . SER A 1 105 ? 43.626 52.116 17.308 1.00 53.66 105 SER A C 1
ATOM 802 O O . SER A 1 105 ? 43.222 52.821 16.384 1.00 53.66 105 SER A O 1
ATOM 804 N N . SER A 1 106 ? 44.227 52.612 18.388 1.00 49.06 106 SER A N 1
ATOM 805 C CA . SER A 1 106 ? 44.720 53.988 18.499 1.00 49.06 106 SER A CA 1
ATOM 806 C C . SER A 1 106 ? 46.013 54.137 17.691 1.00 49.06 106 SER A C 1
ATOM 808 O O . SER A 1 106 ? 46.900 53.293 17.821 1.00 49.06 106 SER A O 1
ATOM 810 N N . SER A 1 107 ? 46.074 55.183 16.861 1.00 43.22 107 SER A N 1
ATOM 811 C CA . SER A 1 107 ? 47.210 55.570 16.004 1.00 43.22 107 SER A CA 1
ATOM 812 C C . SER A 1 107 ? 48.453 55.994 16.780 1.00 43.22 107 SER A C 1
ATOM 814 O O . SER A 1 107 ? 48.279 56.571 17.878 1.00 43.22 107 SER A O 1
#